Protein AF-A0A6B2GDG2-F1 (afdb_monomer_lite)

InterPro domains:
  IPR012337 Ribonuclease H-like superfamily [SSF53098] (2-65)
  IPR030559 DNA polymerase zeta catalytic subunit [PTHR45812] (2-79)

Radius of gyration: 22.63 Å; chains: 1; bounding box: 49×63×48 Å

Secondary structure (DSSP, 8-state):
--------S-GGGHHHHHHHHHHTTTSS-----STTS-HHHHHHHHTT--TT---EES--EETT--SSS---SSPP-SSS--EE--GGGEE--SS---HHHHHHHHHHHHHTS-TTSSS-----

Structure (mmCIF, N/CA/C/O backbone):
data_AF-A0A6B2GDG2-F1
#
_entry.id   AF-A0A6B2GDG2-F1
#
loop_
_atom_site.group_PDB
_atom_site.id
_atom_site.type_symbol
_atom_site.label_atom_id
_atom_site.label_alt_id
_atom_site.label_comp_id
_atom_site.label_asym_id
_atom_site.label_entity_id
_atom_site.label_seq_id
_atom_site.pdbx_PDB_ins_code
_atom_site.Cartn_x
_atom_site.Cartn_y
_atom_site.Cartn_z
_atom_site.occupancy
_atom_site.B_iso_or_equiv
_atom_site.auth_seq_id
_atom_site.auth_comp_id
_atom_site.auth_asym_id
_atom_site.auth_atom_id
_atom_site.pdbx_PDB_model_num
ATOM 1 N N . LYS A 1 1 ? -21.985 -13.979 6.346 1.00 81.25 1 LYS A N 1
ATOM 2 C CA . LYS A 1 1 ? -21.955 -12.688 7.080 1.00 81.25 1 LYS A CA 1
ATOM 3 C C . LYS A 1 1 ? -21.716 -11.578 6.072 1.00 81.25 1 LYS A C 1
ATOM 5 O O . LYS A 1 1 ? -20.928 -11.795 5.161 1.00 81.25 1 LYS A O 1
ATOM 10 N N . THR A 1 2 ? -22.391 -10.444 6.226 1.00 92.19 2 THR A N 1
ATOM 11 C CA . THR A 1 2 ? -22.278 -9.291 5.322 1.00 92.19 2 THR A CA 1
ATOM 12 C C . THR A 1 2 ? -21.408 -8.227 5.979 1.00 92.19 2 THR A C 1
ATOM 14 O O . THR A 1 2 ? -21.553 -7.985 7.174 1.00 92.19 2 THR A O 1
ATOM 17 N N . PHE A 1 3 ? -20.510 -7.616 5.211 1.00 94.44 3 PHE A N 1
ATOM 18 C CA . PHE A 1 3 ? -19.614 -6.557 5.672 1.00 94.44 3 PHE A CA 1
ATOM 19 C C . PHE A 1 3 ? -19.726 -5.344 4.750 1.00 94.44 3 PHE A C 1
ATOM 21 O O . PHE A 1 3 ? -20.004 -5.492 3.560 1.00 94.44 3 PHE A O 1
ATOM 28 N N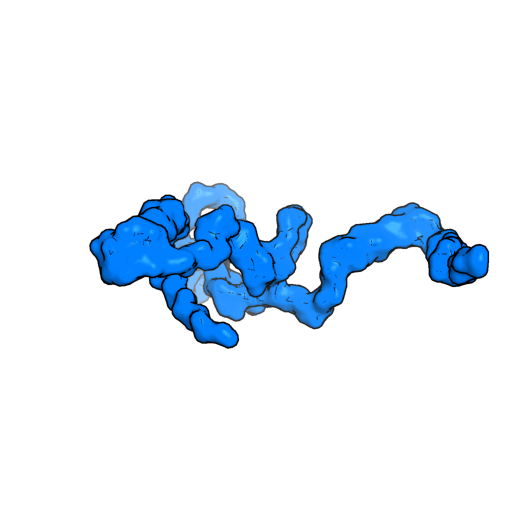 . ILE A 1 4 ? -19.481 -4.155 5.298 1.00 92.25 4 ILE A N 1
ATOM 29 C CA . ILE A 1 4 ? -19.442 -2.899 4.547 1.00 92.25 4 ILE A CA 1
ATOM 30 C C . ILE A 1 4 ? -17.981 -2.476 4.413 1.00 92.25 4 ILE A C 1
ATOM 32 O O . ILE A 1 4 ? -17.285 -2.313 5.414 1.00 92.25 4 ILE A O 1
ATOM 36 N N . LYS A 1 5 ? -17.513 -2.286 3.175 1.00 94.19 5 LYS A N 1
ATOM 37 C CA . LYS A 1 5 ? -16.171 -1.760 2.901 1.00 94.19 5 LYS A CA 1
ATOM 38 C C . LYS A 1 5 ? -16.224 -0.237 2.838 1.00 94.19 5 LYS A C 1
ATOM 40 O O . LYS A 1 5 ? -16.794 0.324 1.908 1.00 94.19 5 LYS A O 1
ATOM 45 N N . ILE A 1 6 ? -15.603 0.421 3.811 1.00 92.50 6 ILE A N 1
ATOM 46 C CA . ILE A 1 6 ? -15.510 1.882 3.875 1.00 92.50 6 ILE A CA 1
ATOM 47 C C . ILE A 1 6 ? -14.182 2.311 3.248 1.00 92.50 6 ILE A C 1
ATOM 49 O O . ILE A 1 6 ? -13.118 1.881 3.687 1.00 92.50 6 ILE A O 1
ATOM 53 N N . MET A 1 7 ? -14.239 3.151 2.215 1.00 93.31 7 MET A N 1
ATOM 54 C CA . MET A 1 7 ? -13.063 3.724 1.554 1.00 93.31 7 MET A CA 1
ATOM 55 C C . MET A 1 7 ? -12.961 5.211 1.887 1.00 93.31 7 MET A C 1
ATOM 57 O O . MET A 1 7 ? -13.966 5.916 1.892 1.00 93.31 7 MET A O 1
ATOM 61 N N . TYR A 1 8 ? -11.752 5.692 2.158 1.00 93.19 8 TYR A N 1
ATOM 62 C CA . TYR A 1 8 ? -11.496 7.085 2.519 1.00 93.19 8 TYR A CA 1
ATOM 63 C C . TYR A 1 8 ? -10.127 7.529 1.993 1.00 93.19 8 TYR A C 1
ATOM 65 O O . TYR A 1 8 ? -9.232 6.710 1.795 1.00 93.19 8 TYR A O 1
ATOM 73 N N . SER A 1 9 ? -9.974 8.831 1.741 1.00 93.69 9 SER A N 1
ATOM 74 C CA . SER A 1 9 ? -8.833 9.362 0.979 1.00 93.69 9 SER A CA 1
ATOM 75 C C . SER A 1 9 ? -7.535 9.463 1.778 1.00 93.69 9 SER A C 1
ATOM 77 O O . SER A 1 9 ? -6.460 9.297 1.212 1.00 93.69 9 SER A O 1
ATOM 79 N N . ASN A 1 10 ? -7.615 9.760 3.080 1.00 94.50 10 ASN A N 1
ATOM 80 C CA . ASN A 1 10 ? -6.434 9.992 3.910 1.00 94.50 10 ASN A CA 1
ATOM 81 C C . ASN A 1 10 ? -6.247 8.877 4.959 1.00 94.50 10 ASN A C 1
ATOM 83 O O . ASN A 1 10 ? -7.012 8.825 5.929 1.00 94.50 10 ASN A O 1
ATOM 87 N N . PRO A 1 11 ? -5.220 8.015 4.823 1.00 94.44 11 PRO A N 1
ATOM 88 C CA . PRO A 1 11 ? -4.996 6.895 5.731 1.00 94.44 11 PRO A CA 1
ATOM 89 C C . PRO A 1 11 ? -4.630 7.305 7.166 1.00 94.44 11 PRO A C 1
ATOM 91 O O . PRO A 1 11 ? -4.808 6.501 8.082 1.00 94.44 11 PRO A O 1
ATOM 94 N N . THR A 1 12 ? -4.160 8.537 7.406 1.00 94.56 12 THR A N 1
ATOM 95 C CA . THR A 1 12 ? -3.741 8.980 8.752 1.00 94.56 12 THR A CA 1
ATOM 96 C C . THR A 1 12 ? -4.902 9.048 9.746 1.00 94.56 12 THR A C 1
ATOM 98 O O . THR A 1 12 ? -4.695 8.913 10.952 1.00 94.56 12 THR A O 1
ATOM 101 N N . HIS A 1 13 ? -6.135 9.185 9.255 1.00 94.56 13 HIS A N 1
ATOM 102 C CA . HIS A 1 13 ? -7.336 9.273 10.085 1.00 94.56 13 HIS A CA 1
ATOM 103 C C . HIS A 1 13 ? -7.940 7.916 10.463 1.00 94.56 13 HIS A C 1
ATOM 105 O O . HIS A 1 13 ? -8.935 7.895 11.181 1.00 94.56 13 HIS A O 1
ATOM 111 N N . ASN A 1 14 ? -7.349 6.790 10.046 1.00 94.06 14 ASN A N 1
ATOM 112 C CA . ASN A 1 14 ? -7.905 5.448 10.259 1.00 94.06 14 ASN A CA 1
ATOM 113 C C . ASN A 1 14 ? -8.308 5.179 11.726 1.00 94.06 14 ASN A C 1
ATOM 115 O O . ASN A 1 14 ? -9.440 4.797 12.007 1.00 94.06 14 ASN A O 1
ATOM 119 N N . LYS A 1 15 ? -7.420 5.481 12.685 1.00 92.88 15 LYS A N 1
ATOM 120 C CA . LYS A 1 15 ? -7.704 5.296 14.122 1.00 92.88 15 LYS A CA 1
ATOM 121 C C . LYS A 1 15 ? -8.855 6.173 14.613 1.00 92.88 15 LYS A C 1
ATOM 123 O O . LYS A 1 15 ? -9.650 5.736 15.438 1.00 92.88 15 LYS A O 1
ATOM 128 N N . SER A 1 16 ? -8.930 7.412 14.132 1.00 93.88 16 SER A N 1
ATOM 129 C CA . SER A 1 16 ? -10.001 8.336 14.504 1.00 93.88 16 SER A CA 1
ATOM 130 C C . SER A 1 16 ? -11.334 7.872 13.928 1.00 93.88 16 SER A C 1
ATOM 132 O O . SER A 1 16 ? -12.311 7.803 14.662 1.00 93.88 16 SER A O 1
ATOM 134 N N . ILE A 1 17 ? -11.358 7.482 12.652 1.00 93.94 17 ILE A N 1
ATOM 135 C CA . ILE A 1 17 ? -12.548 6.958 11.972 1.00 93.94 17 ILE A CA 1
ATOM 136 C C . ILE A 1 17 ? -13.046 5.685 12.668 1.00 93.94 17 ILE A C 1
ATOM 138 O O . ILE A 1 17 ? -14.235 5.580 12.951 1.00 93.94 17 ILE A O 1
ATOM 142 N N . ALA A 1 18 ? -12.153 4.756 13.022 1.00 94.50 18 ALA A N 1
ATOM 143 C CA . ALA A 1 18 ? -12.523 3.552 13.763 1.00 94.50 18 ALA A CA 1
ATOM 144 C C . ALA A 1 18 ? -13.225 3.889 15.092 1.00 94.50 18 ALA A C 1
ATOM 146 O O . ALA A 1 18 ? -14.320 3.395 15.352 1.00 94.50 18 ALA A O 1
ATOM 147 N N . LYS A 1 19 ? -12.665 4.822 15.874 1.00 95.12 19 LYS A N 1
ATOM 148 C CA . LYS A 1 19 ? -13.279 5.293 17.126 1.00 95.12 19 LYS A CA 1
ATOM 149 C C . LYS A 1 19 ? -14.666 5.901 16.919 1.00 95.12 19 LYS A C 1
ATOM 151 O O . LYS A 1 19 ? -15.547 5.684 17.744 1.00 95.12 19 LYS A O 1
ATOM 156 N N . VAL A 1 20 ? -14.879 6.649 15.834 1.00 95.38 20 VAL A N 1
ATOM 157 C CA . VAL A 1 20 ? -16.197 7.222 15.506 1.00 95.38 20 VAL A CA 1
ATOM 158 C C . VAL A 1 20 ? -17.261 6.124 15.390 1.00 95.38 20 VAL A C 1
ATOM 160 O O . VAL A 1 20 ? -18.351 6.277 15.943 1.00 95.38 20 VAL A O 1
ATOM 163 N N . PHE A 1 21 ? -16.940 5.005 14.737 1.00 95.06 21 PHE A N 1
ATOM 164 C CA . PHE A 1 21 ? -17.854 3.867 14.592 1.00 95.06 21 PHE A CA 1
ATOM 165 C C . PHE A 1 21 ? -17.999 3.042 15.877 1.00 95.06 21 PHE A C 1
ATOM 167 O O . PHE A 1 21 ? -19.117 2.692 16.255 1.00 95.06 21 PHE A O 1
ATOM 174 N N . GLU A 1 22 ? -16.900 2.776 16.585 1.00 95.06 22 GLU A N 1
ATOM 175 C CA . GLU A 1 22 ? -16.911 2.006 17.839 1.00 95.06 22 GLU A CA 1
ATOM 176 C C . GLU A 1 22 ? -17.708 2.711 18.945 1.00 95.06 22 GLU A C 1
ATOM 178 O O . GLU A 1 22 ? -18.418 2.071 19.725 1.00 95.06 22 GLU A O 1
ATOM 183 N N . HIS A 1 23 ? -17.628 4.042 19.003 1.00 96.06 23 HIS A N 1
ATOM 184 C CA . HIS A 1 23 ? -18.367 4.844 19.975 1.00 96.06 23 HIS A CA 1
ATOM 185 C C . HIS A 1 23 ? -19.795 5.188 19.534 1.00 96.06 23 HIS A C 1
ATOM 187 O O . HIS A 1 23 ? -20.567 5.653 20.370 1.00 96.06 23 HIS A O 1
ATOM 193 N N . GLY A 1 24 ? -20.171 4.927 18.277 1.00 94.06 24 GLY A N 1
ATOM 194 C CA . GLY A 1 24 ? -21.503 5.254 17.760 1.00 94.06 24 GLY A CA 1
ATOM 19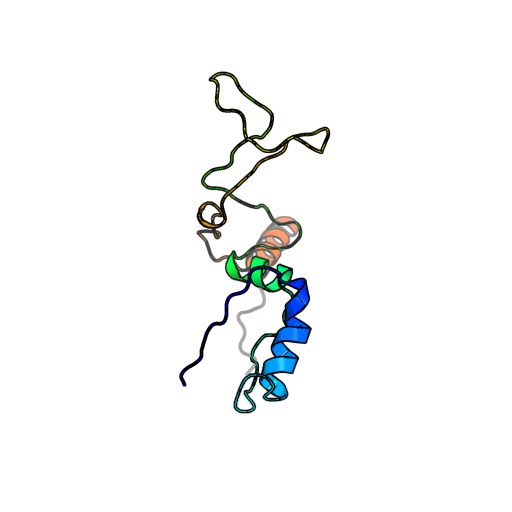5 C C . GLY A 1 24 ? -21.725 6.760 17.590 1.00 94.06 24 GLY A C 1
ATOM 196 O O . GLY A 1 24 ? -22.819 7.265 17.809 1.00 94.06 24 GLY A O 1
ATOM 197 N N . LEU A 1 25 ? -20.685 7.515 17.224 1.00 94.19 25 LEU A N 1
ATOM 198 C CA . LEU A 1 25 ? -20.808 8.968 17.031 1.00 94.19 25 LEU A CA 1
ATOM 199 C C . LEU A 1 25 ? -21.565 9.337 15.743 1.00 94.19 25 LEU A C 1
ATOM 201 O O . LEU A 1 25 ? -21.997 10.475 15.591 1.00 94.19 2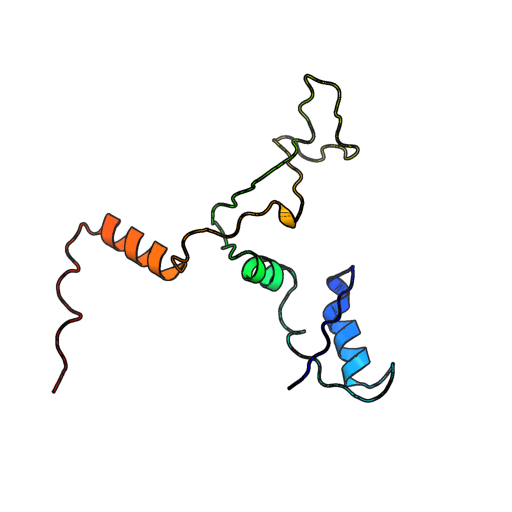5 LEU A O 1
ATOM 205 N N . VAL A 1 26 ? -21.712 8.389 14.812 1.00 88.50 26 VAL A N 1
ATOM 206 C CA . VAL A 1 26 ? -22.388 8.565 13.509 1.00 88.50 26 VAL A CA 1
ATOM 207 C C . VAL A 1 26 ? -23.552 7.565 13.350 1.00 88.50 26 VAL A C 1
ATOM 209 O O . VAL A 1 26 ? -24.040 7.326 12.252 1.00 88.50 26 VAL A O 1
ATOM 212 N N . GLY A 1 27 ? -24.024 6.967 14.449 1.00 89.94 27 GLY A N 1
ATOM 213 C CA . GLY A 1 27 ? -25.120 5.996 14.436 1.00 89.94 27 GLY A CA 1
ATOM 214 C C . GLY A 1 27 ? -24.994 4.961 15.548 1.00 89.94 27 GLY A C 1
ATOM 215 O O . GLY A 1 27 ? -24.466 5.243 16.620 1.00 89.94 27 GLY A O 1
ATOM 216 N N . GLU A 1 28 ? -25.460 3.741 15.296 1.00 91.56 28 GLU A N 1
ATOM 217 C CA . GLU A 1 28 ? -25.278 2.648 16.249 1.00 91.56 28 GLU A CA 1
ATOM 218 C C . GLU A 1 28 ? -23.808 2.230 16.360 1.00 91.56 28 GLU A C 1
ATOM 220 O O . GLU A 1 28 ? -23.041 2.251 15.388 1.00 91.56 28 GLU A O 1
ATOM 225 N N . LYS A 1 29 ? -23.418 1.817 17.570 1.00 94.12 29 LYS A N 1
ATOM 226 C CA . LYS A 1 29 ? -22.084 1.274 17.828 1.00 94.12 29 LYS A CA 1
ATOM 227 C C . LYS A 1 29 ? -21.842 0.081 16.918 1.00 94.12 29 LYS A C 1
ATOM 229 O O . LYS A 1 29 ? -22.591 -0.892 16.940 1.00 94.12 29 LYS A O 1
ATOM 234 N N . SER A 1 30 ? -20.772 0.162 16.143 1.00 92.00 30 SER A N 1
ATOM 235 C CA . SER A 1 30 ? -20.427 -0.843 15.147 1.00 92.00 30 SER A CA 1
ATOM 236 C C . SER A 1 30 ? -19.061 -1.439 15.452 1.00 92.00 30 SER A C 1
ATOM 238 O O . SER A 1 30 ? -18.136 -0.733 15.852 1.00 92.00 30 SER A O 1
ATOM 240 N N . CYS A 1 31 ? -18.914 -2.747 15.243 1.00 92.75 31 CYS A N 1
ATOM 241 C CA . CYS A 1 31 ? -17.606 -3.388 15.305 1.00 92.75 31 CYS A CA 1
ATOM 242 C C . CYS A 1 31 ? -16.784 -2.989 14.077 1.00 92.75 31 CYS A C 1
ATOM 244 O O . CYS A 1 31 ? -17.225 -3.179 12.941 1.00 92.75 31 CYS A O 1
ATOM 246 N N . VAL A 1 32 ? -15.581 -2.469 14.305 1.00 94.69 32 VAL A N 1
ATOM 247 C CA . VAL A 1 32 ? -14.646 -2.128 13.233 1.00 94.69 32 VAL A CA 1
ATOM 248 C C . VAL A 1 32 ? -13.679 -3.287 13.029 1.00 94.69 32 VAL A C 1
ATOM 250 O O . VAL A 1 32 ? -13.052 -3.771 13.969 1.00 94.69 32 VAL A O 1
ATOM 253 N N . TYR A 1 33 ? -13.555 -3.735 11.783 1.00 94.69 33 TYR A N 1
ATOM 254 C CA . TYR A 1 33 ? -12.682 -4.840 11.398 1.00 94.69 33 TYR A CA 1
ATOM 255 C C . TYR A 1 33 ? -11.452 -4.309 10.659 1.00 94.69 33 TYR A C 1
ATOM 257 O O . TYR A 1 33 ? -11.545 -3.327 9.928 1.00 94.69 33 TYR A O 1
ATOM 265 N N . GLU A 1 34 ? -10.299 -4.952 10.871 1.00 93.06 34 GLU A N 1
ATOM 266 C CA . GLU A 1 34 ? -9.025 -4.687 10.169 1.00 93.06 34 GLU A CA 1
ATOM 267 C C . GLU A 1 34 ? -8.468 -3.248 10.254 1.00 93.06 34 GLU A C 1
ATOM 269 O O . GLU A 1 34 ? -7.447 -2.939 9.641 1.00 93.06 34 GLU A O 1
ATOM 274 N N . SER A 1 35 ? -9.046 -2.372 11.084 1.00 93.56 35 SER A N 1
ATOM 275 C CA . SER A 1 35 ? -8.563 -0.994 11.282 1.00 93.56 35 SER A CA 1
ATOM 276 C C . SER A 1 35 ? -7.181 -0.910 11.930 1.00 93.56 35 SER A C 1
ATOM 278 O O . SER A 1 35 ? -6.505 0.108 11.823 1.00 93.56 35 SER A O 1
ATOM 280 N N . HIS A 1 36 ? -6.726 -1.964 12.603 1.00 93.19 36 HIS A N 1
ATOM 281 C CA . HIS A 1 36 ? -5.398 -2.010 13.209 1.00 93.19 36 HIS A CA 1
ATOM 282 C C . HIS A 1 36 ? -4.276 -2.197 12.175 1.00 93.19 36 HIS A C 1
ATOM 284 O O . HIS A 1 36 ? -3.121 -1.902 12.482 1.00 93.19 36 HIS A O 1
ATOM 290 N N . ILE A 1 37 ? -4.592 -2.667 10.962 1.00 94.31 37 ILE A N 1
ATOM 291 C CA . ILE A 1 37 ? -3.597 -2.933 9.921 1.00 94.31 37 ILE A CA 1
ATOM 292 C C . ILE A 1 37 ? -3.183 -1.597 9.275 1.00 94.31 37 ILE A C 1
ATOM 294 O O . ILE A 1 37 ? -4.039 -0.870 8.765 1.00 94.31 37 ILE A O 1
ATOM 298 N N . PRO A 1 38 ? -1.887 -1.234 9.270 1.00 94.00 38 PRO A N 1
ATOM 299 C CA . PRO A 1 38 ? -1.423 0.001 8.642 1.00 94.00 38 PRO A CA 1
ATOM 300 C C . PRO A 1 38 ? -1.691 0.030 7.133 1.00 94.00 38 PRO A C 1
ATOM 302 O O . PRO A 1 38 ? -1.532 -0.983 6.455 1.00 94.00 38 PRO A O 1
ATOM 305 N N . TYR A 1 39 ? -1.993 1.214 6.589 1.00 94.31 39 TYR A N 1
ATOM 306 C CA . TYR A 1 39 ? -2.273 1.395 5.157 1.00 94.31 39 TYR A CA 1
ATOM 307 C C . TYR A 1 39 ? -1.170 0.832 4.253 1.00 94.31 39 TYR A C 1
ATOM 309 O O . TYR A 1 39 ? -1.465 0.135 3.288 1.00 94.31 39 TYR A O 1
ATOM 317 N N . LEU A 1 40 ? 0.101 1.092 4.584 1.00 94.50 40 LEU A N 1
ATOM 318 C CA . LEU A 1 40 ? 1.223 0.580 3.796 1.00 94.50 40 LEU A CA 1
ATOM 319 C C . LEU A 1 40 ? 1.237 -0.953 3.769 1.00 94.50 40 LEU A C 1
ATOM 321 O O . LEU A 1 40 ? 1.454 -1.540 2.717 1.00 94.50 40 LEU A O 1
ATOM 325 N N . LEU A 1 41 ? 0.949 -1.602 4.899 1.00 94.06 41 LEU A N 1
ATOM 326 C CA . LEU A 1 41 ? 0.900 -3.060 4.974 1.00 94.06 41 LEU A CA 1
ATOM 327 C C . LEU A 1 41 ? -0.282 -3.619 4.171 1.00 94.06 41 LEU A C 1
ATOM 329 O O . LEU A 1 41 ? -0.104 -4.568 3.417 1.00 94.06 41 LEU A O 1
ATOM 333 N N . GLN A 1 42 ? -1.461 -2.996 4.264 1.00 93.50 42 GLN A N 1
ATOM 334 C CA . GLN A 1 42 ? -2.612 -3.363 3.430 1.00 93.50 42 GLN A CA 1
ATOM 335 C C . GLN A 1 42 ? -2.299 -3.211 1.936 1.00 93.50 42 GLN A C 1
ATOM 337 O O . GLN A 1 42 ? -2.673 -4.067 1.140 1.00 93.50 42 GLN A O 1
ATOM 342 N N . PHE A 1 43 ? -1.604 -2.138 1.547 1.0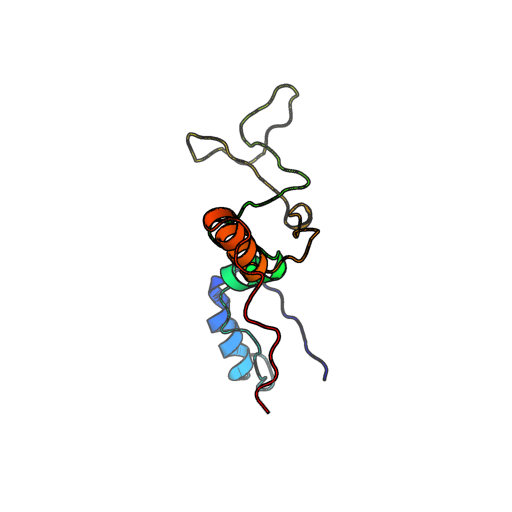0 92.56 43 PHE A N 1
ATOM 343 C CA . PHE A 1 43 ? -1.167 -1.924 0.170 1.00 92.56 43 PHE A CA 1
ATOM 344 C C . PHE A 1 43 ? -0.232 -3.045 -0.296 1.00 92.56 43 PHE A C 1
ATOM 346 O O . PHE A 1 43 ? -0.493 -3.653 -1.328 1.00 92.56 43 PHE A O 1
ATOM 353 N N . LEU A 1 44 ? 0.798 -3.373 0.488 1.00 91.69 44 LEU A N 1
ATOM 354 C CA . LEU A 1 44 ? 1.722 -4.458 0.154 1.00 91.69 44 LEU A CA 1
ATOM 355 C C . LEU A 1 44 ? 0.993 -5.803 0.000 1.00 91.69 44 LEU A C 1
ATOM 357 O O . LEU A 1 44 ? 1.197 -6.487 -0.996 1.00 91.69 44 LEU A O 1
ATOM 361 N N . ILE A 1 45 ? 0.080 -6.137 0.919 1.00 89.81 45 ILE A N 1
ATOM 362 C CA . ILE A 1 45 ? -0.715 -7.376 0.865 1.00 89.81 45 ILE A CA 1
ATOM 363 C C . ILE A 1 45 ? -1.604 -7.418 -0.384 1.00 89.81 45 ILE A C 1
ATOM 365 O O . ILE A 1 45 ? -1.653 -8.433 -1.075 1.00 89.81 45 ILE A O 1
ATOM 369 N N . ASN A 1 46 ? -2.292 -6.319 -0.702 1.00 89.00 46 ASN A N 1
ATOM 370 C CA . ASN A 1 46 ? -3.227 -6.272 -1.829 1.00 89.00 46 ASN A CA 1
ATOM 371 C C . ASN A 1 46 ? -2.540 -6.441 -3.193 1.00 89.00 46 ASN A C 1
ATOM 373 O O . ASN A 1 46 ? -3.180 -6.907 -4.134 1.00 89.00 46 ASN A O 1
ATOM 377 N N . PHE A 1 47 ? -1.266 -6.055 -3.302 1.00 89.00 47 PHE A N 1
ATOM 378 C CA . PHE A 1 47 ? -0.474 -6.160 -4.531 1.00 89.00 47 PHE A CA 1
ATOM 379 C C . PHE A 1 47 ? 0.581 -7.272 -4.486 1.00 89.00 47 PHE A C 1
ATOM 381 O O . PHE A 1 47 ? 1.366 -7.380 -5.425 1.00 89.00 47 PHE A O 1
ATOM 388 N N . ASP A 1 48 ? 0.582 -8.094 -3.429 1.00 86.44 48 ASP A N 1
ATOM 389 C CA . ASP A 1 48 ? 1.575 -9.152 -3.184 1.00 86.44 48 ASP A CA 1
ATOM 390 C C . ASP A 1 48 ? 3.019 -8.630 -3.330 1.00 86.44 48 ASP A C 1
ATOM 392 O O . ASP A 1 48 ? 3.874 -9.205 -4.003 1.00 86.44 48 ASP A O 1
ATOM 396 N N . LEU A 1 49 ? 3.257 -7.459 -2.735 1.00 87.88 49 LEU A N 1
ATOM 397 C CA . LEU A 1 49 ? 4.546 -6.783 -2.721 1.00 87.88 49 LEU A CA 1
ATOM 398 C C . LEU A 1 49 ? 5.285 -7.108 -1.428 1.00 87.88 49 LEU A C 1
ATOM 400 O O . LEU A 1 49 ? 4.720 -7.076 -0.334 1.00 87.88 49 LEU A O 1
ATOM 404 N N . TYR A 1 50 ? 6.586 -7.333 -1.557 1.00 86.69 50 TYR A N 1
ATOM 405 C CA . TYR A 1 50 ? 7.462 -7.673 -0.446 1.00 86.69 50 TYR A CA 1
ATOM 406 C C . TYR A 1 50 ? 8.491 -6.567 -0.230 1.00 86.69 50 TYR A C 1
ATOM 408 O O . TYR A 1 50 ? 8.926 -5.900 -1.172 1.00 86.69 50 TYR A O 1
ATOM 416 N N . GLY A 1 51 ? 8.897 -6.370 1.025 1.00 87.06 51 GLY A N 1
ATOM 417 C CA . GLY A 1 51 ? 10.030 -5.502 1.334 1.00 87.06 51 GLY A CA 1
ATOM 418 C C . GLY A 1 51 ? 11.289 -6.016 0.636 1.00 87.06 51 GLY A C 1
ATOM 419 O O . GLY A 1 51 ? 11.539 -7.217 0.649 1.00 87.06 51 GLY A O 1
ATOM 420 N N . LEU A 1 52 ? 12.055 -5.106 0.023 1.00 86.50 52 LEU A N 1
ATOM 421 C CA . LEU A 1 52 ? 13.244 -5.427 -0.785 1.00 86.50 52 LEU A CA 1
ATOM 422 C C . LEU A 1 52 ? 12.965 -6.334 -2.002 1.00 86.50 52 LEU A C 1
ATOM 424 O O . LEU A 1 52 ? 13.900 -6.876 -2.582 1.00 86.50 52 LEU A O 1
ATOM 428 N N . GLY A 1 53 ? 11.698 -6.501 -2.389 1.00 82.25 53 GLY A N 1
ATOM 429 C CA . GLY A 1 53 ? 11.310 -7.226 -3.593 1.00 82.25 53 GLY A CA 1
ATOM 430 C C . GLY A 1 53 ? 11.248 -6.327 -4.826 1.00 82.25 53 GLY A C 1
ATOM 431 O O . GLY A 1 53 ? 11.108 -5.105 -4.731 1.00 82.25 53 GLY A O 1
ATOM 432 N N . ASP A 1 54 ? 11.294 -6.954 -5.998 1.00 86.06 54 ASP A N 1
ATOM 433 C CA . ASP A 1 54 ? 11.079 -6.265 -7.265 1.00 86.06 54 ASP A CA 1
ATOM 434 C C . ASP A 1 54 ? 9.607 -5.888 -7.446 1.00 86.06 54 ASP A C 1
ATOM 436 O O . ASP A 1 54 ? 8.703 -6.701 -7.235 1.00 86.06 54 ASP A O 1
ATOM 440 N N . ILE A 1 55 ? 9.362 -4.671 -7.933 1.00 88.62 55 ILE A N 1
ATOM 441 C CA . ILE A 1 55 ? 8.026 -4.220 -8.325 1.00 88.62 55 ILE A CA 1
ATOM 442 C C . ILE A 1 55 ? 7.953 -4.197 -9.846 1.00 88.62 55 ILE A C 1
ATOM 444 O O . ILE A 1 55 ? 8.753 -3.543 -10.517 1.00 88.62 55 ILE A O 1
ATOM 448 N N . LYS A 1 56 ? 6.971 -4.907 -10.403 1.00 88.88 56 LYS A N 1
ATOM 449 C CA . LYS A 1 56 ? 6.735 -4.953 -11.847 1.00 88.88 56 LYS A CA 1
ATOM 450 C C . LYS A 1 56 ? 5.567 -4.047 -12.206 1.00 88.88 56 LYS A C 1
ATOM 452 O O . LYS A 1 56 ? 4.480 -4.168 -11.647 1.00 88.88 56 LYS A O 1
ATOM 457 N N . PHE A 1 57 ? 5.784 -3.179 -13.185 1.00 90.56 57 PHE A N 1
ATOM 458 C CA . PHE A 1 57 ? 4.761 -2.279 -13.703 1.00 90.56 57 PHE A CA 1
ATOM 459 C C . PHE A 1 57 ? 4.413 -2.656 -15.139 1.00 90.56 57 PHE A C 1
ATOM 461 O O . PHE A 1 57 ? 5.297 -2.896 -15.960 1.00 90.56 57 PHE A O 1
ATOM 468 N N . LYS A 1 58 ? 3.120 -2.665 -15.462 1.00 91.44 58 LYS A N 1
ATOM 469 C CA . LYS A 1 58 ? 2.626 -2.779 -16.837 1.00 91.44 58 LYS A CA 1
ATOM 470 C C . LYS A 1 58 ? 2.898 -1.499 -17.622 1.00 91.44 58 LYS A C 1
ATOM 472 O O . LYS A 1 58 ? 3.220 -1.556 -18.807 1.00 91.44 58 LYS A O 1
ATOM 477 N N . LYS A 1 59 ? 2.722 -0.349 -16.967 1.00 89.81 59 LYS A N 1
ATOM 478 C CA . LYS A 1 59 ? 2.950 0.989 -17.517 1.00 89.81 59 LYS A CA 1
ATOM 479 C C . LYS A 1 59 ? 3.487 1.907 -16.424 1.00 89.81 59 LYS A C 1
ATOM 481 O O . LYS A 1 59 ? 2.974 1.905 -15.308 1.00 89.81 59 LYS A O 1
ATOM 486 N N . ALA A 1 60 ? 4.488 2.706 -16.771 1.00 88.94 60 ALA A N 1
ATOM 487 C CA . ALA A 1 60 ? 5.047 3.745 -15.918 1.00 88.94 60 ALA A CA 1
ATOM 488 C C . ALA A 1 60 ? 5.390 4.973 -16.772 1.00 88.94 60 ALA A C 1
ATOM 490 O O . ALA A 1 60 ? 5.799 4.838 -17.926 1.00 88.94 60 ALA A O 1
ATOM 491 N N . PHE A 1 61 ? 5.206 6.164 -16.210 1.00 85.75 61 PHE A N 1
ATOM 492 C CA . PHE A 1 61 ? 5.438 7.442 -16.876 1.00 85.75 61 PHE A CA 1
ATOM 493 C C . PHE A 1 61 ? 6.633 8.128 -16.234 1.00 85.75 61 PHE A C 1
ATOM 495 O O . PHE A 1 61 ? 6.605 8.439 -15.048 1.00 85.75 61 PHE A O 1
ATOM 502 N N . MET A 1 62 ? 7.691 8.360 -17.002 1.00 85.56 62 MET A N 1
ATOM 503 C CA . MET A 1 62 ? 8.868 9.057 -16.498 1.00 85.56 62 MET A CA 1
ATOM 504 C C . MET A 1 62 ? 8.582 10.561 -16.390 1.00 85.56 62 MET A C 1
ATOM 506 O O . MET A 1 62 ? 8.152 11.173 -17.366 1.00 85.56 62 MET A O 1
ATOM 510 N N . ARG A 1 63 ? 8.859 11.185 -15.239 1.00 79.56 63 ARG A N 1
ATOM 511 C CA . ARG A 1 63 ? 8.561 12.617 -15.022 1.00 79.56 63 ARG A CA 1
ATOM 512 C C . ARG A 1 63 ? 9.479 13.580 -15.783 1.00 79.56 63 ARG A C 1
ATOM 514 O O . ARG A 1 63 ? 9.117 14.737 -15.953 1.00 79.56 63 ARG A O 1
ATOM 521 N N . SER A 1 64 ? 10.656 13.137 -16.243 1.00 68.88 64 SER A N 1
ATOM 522 C CA . SER A 1 64 ? 11.695 14.035 -16.780 1.00 68.88 64 SER A CA 1
ATOM 523 C C . SER A 1 64 ? 12.241 13.698 -18.171 1.00 68.88 64 SER A C 1
ATOM 525 O O . SER A 1 64 ? 13.277 14.248 -18.534 1.00 68.88 64 SER A O 1
ATOM 527 N N . TYR A 1 65 ? 11.616 12.809 -18.950 1.00 56.25 65 TYR A N 1
ATOM 528 C CA . TYR A 1 65 ? 12.070 12.545 -20.322 1.00 56.25 65 TYR A CA 1
ATOM 529 C C . TYR A 1 65 ? 10.967 12.824 -21.328 1.00 56.25 65 TYR A C 1
ATOM 531 O O . TYR A 1 65 ? 9.902 12.215 -21.281 1.00 56.25 65 TYR A O 1
ATOM 539 N N . ASN A 1 66 ? 11.253 13.761 -22.232 1.00 54.72 66 ASN A N 1
ATOM 540 C CA . ASN A 1 66 ? 10.321 14.204 -23.249 1.00 54.72 66 ASN A CA 1
ATOM 541 C C . ASN A 1 66 ? 11.014 14.308 -24.619 1.00 54.72 66 ASN A C 1
ATOM 543 O O . ASN A 1 66 ? 11.646 15.327 -24.894 1.00 54.72 66 ASN A O 1
ATOM 547 N N . PRO A 1 67 ? 10.906 13.287 -25.489 1.00 53.84 67 PRO A N 1
ATOM 548 C CA . PRO A 1 67 ? 11.227 13.428 -26.906 1.00 53.84 67 PRO A CA 1
ATOM 549 C C . PRO A 1 67 ? 10.005 13.816 -27.770 1.00 53.84 67 PRO A C 1
ATOM 551 O O . PRO A 1 67 ? 10.179 14.073 -28.955 1.00 53.84 67 PRO A O 1
ATOM 554 N N . SER A 1 68 ? 8.777 13.861 -27.225 1.00 52.31 68 SER A N 1
ATOM 555 C CA . SER A 1 68 ? 7.531 13.930 -28.025 1.00 52.31 68 SER A CA 1
ATOM 556 C C . SER A 1 68 ? 6.392 14.812 -27.463 1.00 52.31 68 SER A C 1
ATOM 558 O O . SER A 1 68 ? 5.258 14.734 -27.926 1.00 52.31 68 SER A O 1
ATOM 560 N N . GLY A 1 69 ? 6.671 15.697 -26.506 1.00 54.06 69 GLY A N 1
ATOM 561 C CA . GLY A 1 69 ? 5.762 16.749 -26.026 1.00 54.06 69 GLY A CA 1
ATOM 562 C C . GLY A 1 69 ? 4.929 16.439 -24.773 1.00 54.06 69 GLY A C 1
ATOM 563 O O . GLY A 1 69 ? 4.376 17.372 -24.197 1.00 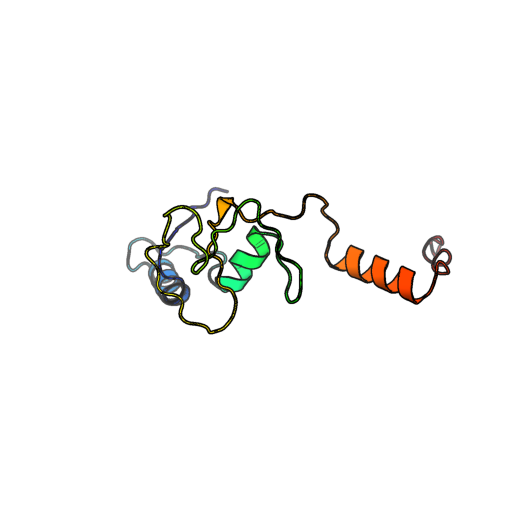54.06 69 GLY A O 1
ATOM 564 N N . PHE A 1 70 ? 4.876 15.200 -24.273 1.00 54.62 70 PHE A N 1
ATOM 565 C CA . PHE A 1 70 ? 4.105 14.886 -23.061 1.00 54.62 70 PHE A CA 1
ATOM 566 C C . PHE A 1 70 ? 4.923 15.174 -21.793 1.00 54.62 70 PHE A C 1
ATOM 568 O O . PHE A 1 70 ? 5.722 14.352 -21.349 1.00 54.62 70 PHE A O 1
ATOM 575 N N . GLN A 1 71 ? 4.736 16.358 -21.205 1.00 57.12 71 GLN A N 1
ATOM 576 C CA . GLN A 1 71 ? 5.252 16.663 -19.869 1.00 57.12 71 GLN A CA 1
ATOM 577 C C . GLN A 1 71 ? 4.253 16.179 -18.816 1.00 57.12 71 GLN A C 1
ATOM 579 O O . GLN A 1 71 ? 3.066 16.498 -18.887 1.00 57.12 71 GLN A O 1
ATOM 584 N N . SER A 1 72 ? 4.733 15.421 -17.825 1.00 62.09 72 SER A N 1
ATOM 585 C CA . SER A 1 72 ? 3.966 15.231 -16.592 1.00 62.09 72 SER A CA 1
ATOM 586 C C . SER A 1 72 ? 3.676 16.613 -15.988 1.00 62.09 72 SER A C 1
ATOM 588 O O . SER A 1 72 ? 4.589 17.439 -15.934 1.00 62.09 72 SER A O 1
ATOM 590 N N . PRO A 1 73 ? 2.447 16.889 -15.514 1.00 68.06 73 PRO A N 1
ATOM 591 C CA . PRO A 1 73 ? 2.157 18.133 -14.801 1.00 68.06 73 PRO A CA 1
ATOM 592 C C . PRO A 1 73 ? 2.888 18.211 -13.450 1.00 68.06 73 PRO A C 1
ATOM 594 O O . PRO A 1 73 ? 2.891 19.261 -12.811 1.00 68.06 73 PRO A O 1
ATOM 597 N N . LEU A 1 74 ? 3.482 17.104 -12.992 1.00 71.38 74 LEU A N 1
ATOM 598 C CA . LEU A 1 74 ? 4.207 17.020 -11.733 1.00 71.38 74 LEU A CA 1
ATOM 599 C C . LEU A 1 74 ? 5.681 17.365 -11.943 1.00 71.38 74 LEU A C 1
ATOM 601 O O . LEU A 1 74 ? 6.369 16.774 -12.778 1.00 71.38 74 LEU A O 1
ATOM 605 N N . LYS A 1 75 ? 6.170 18.310 -11.139 1.00 76.56 75 LYS A N 1
ATOM 606 C CA . LYS A 1 75 ? 7.585 18.664 -11.095 1.00 76.56 75 LYS A CA 1
ATOM 607 C C . LYS A 1 75 ? 8.383 17.515 -10.470 1.00 76.56 75 LYS A C 1
ATOM 609 O O . LYS A 1 75 ? 7.954 16.904 -9.496 1.00 76.56 75 LYS A O 1
ATOM 614 N N . LYS A 1 76 ? 9.545 17.228 -11.055 1.00 80.25 76 LYS A N 1
ATOM 615 C CA . LYS A 1 76 ? 10.538 16.310 -10.489 1.00 80.25 76 LYS A CA 1
ATOM 616 C C . LYS A 1 76 ? 11.142 16.927 -9.219 1.00 80.25 76 LYS A C 1
ATOM 618 O O . LYS A 1 76 ? 11.573 18.078 -9.261 1.00 80.25 76 LYS A O 1
ATOM 623 N N . GLU A 1 77 ? 11.194 16.160 -8.132 1.00 83.81 77 GLU A N 1
ATOM 624 C CA . GLU A 1 77 ? 11.648 16.618 -6.802 1.00 83.81 77 GLU A CA 1
ATOM 625 C C . GLU A 1 77 ? 13.023 16.044 -6.399 1.00 83.81 77 GLU A C 1
ATOM 627 O O . GLU A 1 77 ? 13.715 16.588 -5.543 1.00 83.81 77 GLU A O 1
ATOM 632 N N . SER A 1 78 ? 13.455 14.952 -7.025 1.00 82.81 78 SER A N 1
ATOM 633 C CA . SER A 1 78 ? 14.719 14.251 -6.778 1.00 82.81 78 SER A CA 1
ATOM 634 C C . SER A 1 78 ? 15.719 14.464 -7.916 1.00 82.81 78 SER A C 1
ATOM 636 O O . SER A 1 78 ? 15.373 14.962 -8.982 1.00 82.81 78 SER A O 1
ATOM 638 N N . TYR A 1 79 ? 16.980 14.067 -7.729 1.00 75.88 79 TYR A N 1
ATOM 639 C CA . TYR A 1 79 ? 18.020 14.223 -8.758 1.00 75.88 79 TYR A CA 1
ATOM 640 C C . TYR A 1 79 ? 18.091 13.053 -9.758 1.00 75.88 79 TYR A C 1
ATOM 642 O O . TYR A 1 79 ? 18.558 13.242 -10.881 1.00 75.88 79 TYR A O 1
ATOM 650 N N . LEU A 1 80 ? 17.579 11.872 -9.396 1.00 85.75 80 LEU A N 1
ATOM 651 C CA . LEU A 1 80 ? 17.678 10.634 -10.183 1.00 85.75 80 LEU A CA 1
ATOM 652 C C . LEU A 1 80 ? 16.500 10.468 -11.163 1.00 85.75 80 LEU A C 1
ATOM 654 O O . LEU A 1 80 ? 16.115 11.414 -11.844 1.00 85.75 80 LEU A O 1
ATOM 658 N N . ILE A 1 81 ? 15.951 9.264 -11.303 1.00 86.19 81 ILE A N 1
ATOM 659 C CA . ILE A 1 81 ? 14.830 8.980 -12.197 1.00 86.19 81 ILE A CA 1
ATOM 660 C C . ILE A 1 81 ? 13.552 8.910 -11.362 1.00 86.19 81 ILE A C 1
ATOM 662 O O . ILE A 1 81 ? 13.525 8.243 -10.331 1.00 86.19 81 ILE A O 1
ATOM 666 N N . GLU A 1 82 ? 12.494 9.572 -11.827 1.00 88.06 82 GLU A N 1
ATOM 667 C CA . GLU A 1 82 ? 11.167 9.498 -11.217 1.00 88.06 82 GLU A CA 1
ATOM 668 C C . GLU A 1 82 ? 10.162 8.920 -12.198 1.00 88.06 82 GLU A C 1
ATOM 670 O O . GLU A 1 82 ? 10.063 9.378 -13.342 1.00 88.06 82 GLU A O 1
ATOM 675 N N . TYR A 1 83 ? 9.396 7.949 -11.712 1.00 87.88 83 TYR A N 1
ATOM 676 C CA . TYR A 1 83 ? 8.301 7.332 -12.436 1.00 87.88 83 TYR A CA 1
ATOM 677 C C . TYR A 1 83 ? 7.001 7.480 -11.657 1.00 87.88 83 TYR A C 1
ATOM 679 O O . TYR A 1 83 ? 6.957 7.245 -10.451 1.00 87.88 83 TYR A O 1
ATOM 687 N N . ASP A 1 84 ? 5.937 7.800 -12.381 1.00 88.12 84 ASP A N 1
ATOM 688 C CA . ASP A 1 84 ? 4.564 7.710 -11.913 1.00 88.12 84 ASP A CA 1
ATOM 689 C C . ASP A 1 84 ? 3.906 6.449 -12.466 1.00 88.12 84 ASP A C 1
ATOM 691 O O . ASP A 1 84 ? 4.087 6.086 -13.631 1.00 88.12 84 ASP A O 1
ATOM 695 N N . CYS A 1 85 ? 3.084 5.796 -11.652 1.00 90.06 85 CYS A N 1
ATOM 696 C CA . CYS A 1 85 ? 2.245 4.689 -12.093 1.00 90.06 85 CYS A CA 1
ATOM 697 C C . CYS A 1 85 ? 0.845 4.810 -11.490 1.00 90.06 85 CYS A C 1
ATOM 699 O O . CYS A 1 85 ? 0.651 5.402 -10.425 1.00 90.06 85 CYS A O 1
ATOM 701 N N . LYS A 1 86 ? -0.150 4.245 -12.178 1.00 91.12 86 LYS A N 1
ATOM 702 C CA . LYS A 1 86 ? -1.471 4.036 -11.584 1.00 91.12 86 LYS A CA 1
ATOM 703 C C . LYS A 1 86 ? -1.467 2.709 -10.843 1.00 91.12 86 LYS A C 1
ATOM 705 O O . LYS A 1 86 ? -0.819 1.756 -11.258 1.00 91.12 86 LYS A O 1
ATOM 710 N N . ILE A 1 87 ? -2.296 2.620 -9.809 1.00 90.88 87 ILE A N 1
ATOM 711 C CA . ILE A 1 87 ? -2.486 1.392 -9.027 1.00 90.88 87 ILE A CA 1
ATOM 712 C C . ILE A 1 87 ? -2.866 0.195 -9.922 1.00 90.88 87 ILE A C 1
ATOM 714 O O . ILE A 1 87 ? -2.371 -0.907 -9.724 1.00 90.88 87 ILE A O 1
ATOM 718 N N . ALA A 1 88 ? -3.693 0.416 -10.949 1.00 90.62 88 ALA A N 1
ATOM 719 C CA . ALA A 1 88 ? -4.106 -0.627 -11.894 1.00 90.62 88 ALA A CA 1
ATOM 720 C C . ALA A 1 88 ? -2.974 -1.146 -12.803 1.00 90.62 88 ALA A C 1
ATOM 722 O O . ALA A 1 88 ? -3.135 -2.182 -13.445 1.00 90.62 88 ALA A O 1
ATOM 723 N N . ASP A 1 89 ? -1.855 -0.422 -12.886 1.00 92.69 89 ASP A N 1
ATOM 724 C CA . ASP A 1 89 ? -0.692 -0.800 -13.687 1.00 92.69 89 ASP A CA 1
ATOM 725 C C . ASP A 1 89 ? 0.368 -1.551 -12.861 1.00 92.69 89 ASP A C 1
ATOM 727 O O . ASP A 1 89 ? 1.383 -1.963 -13.419 1.00 92.69 89 ASP A O 1
ATOM 731 N N . ILE A 1 90 ? 0.151 -1.761 -11.557 1.00 91.75 90 ILE A N 1
ATOM 732 C CA . ILE A 1 90 ? 1.011 -2.609 -10.723 1.00 91.75 90 ILE A CA 1
ATOM 733 C C . ILE A 1 90 ? 0.675 -4.071 -11.026 1.00 91.75 90 ILE A C 1
ATOM 735 O O . ILE A 1 90 ? -0.460 -4.515 -10.849 1.00 91.75 90 ILE A O 1
ATOM 739 N N . CYS A 1 91 ? 1.661 -4.830 -11.497 1.00 85.38 91 CYS A N 1
ATOM 740 C CA . CYS A 1 91 ? 1.491 -6.249 -11.763 1.00 85.38 91 CYS A CA 1
ATOM 741 C C . CYS A 1 91 ? 1.662 -7.032 -10.462 1.00 85.38 91 CYS A C 1
ATOM 743 O O . CYS A 1 91 ? 2.774 -7.117 -9.943 1.00 85.38 91 CYS A O 1
ATOM 745 N N . ALA A 1 92 ? 0.592 -7.673 -9.989 1.00 70.19 92 ALA A N 1
ATOM 746 C CA . ALA A 1 92 ? 0.748 -8.776 -9.049 1.00 70.19 92 ALA A CA 1
ATOM 747 C C . ALA A 1 92 ? 1.561 -9.897 -9.737 1.00 70.19 92 ALA A C 1
ATOM 749 O O . ALA A 1 92 ? 1.361 -10.143 -10.936 1.00 70.19 92 ALA A O 1
ATOM 750 N N . PRO A 1 93 ? 2.493 -10.563 -9.039 1.00 64.38 93 PRO A N 1
ATOM 751 C CA . PRO A 1 93 ? 3.272 -11.651 -9.611 1.00 64.38 93 PRO A CA 1
ATOM 752 C C . PRO A 1 93 ? 2.342 -12.748 -10.151 1.00 64.38 93 PRO A C 1
ATOM 754 O O . PRO A 1 93 ? 1.493 -13.294 -9.452 1.00 64.38 93 PRO A O 1
ATOM 757 N N . THR A 1 94 ? 2.500 -13.079 -11.435 1.00 57.12 94 THR A N 1
ATOM 758 C CA . THR A 1 94 ? 1.675 -14.080 -12.136 1.00 57.12 94 THR A CA 1
ATOM 759 C C . THR A 1 94 ? 1.881 -15.492 -11.591 1.00 57.12 94 THR A C 1
ATOM 761 O O . THR A 1 94 ? 1.023 -16.358 -11.745 1.00 57.12 94 THR A O 1
ATOM 764 N N . VAL A 1 95 ? 3.032 -15.731 -10.963 1.00 59.12 95 VAL A N 1
ATOM 765 C CA . VAL A 1 95 ? 3.371 -16.995 -10.322 1.00 59.12 95 VAL A CA 1
ATOM 766 C C . VAL A 1 95 ? 3.301 -16.767 -8.821 1.00 59.12 95 VAL A C 1
ATOM 768 O O . VAL A 1 95 ? 4.147 -16.068 -8.269 1.00 59.12 95 VAL A O 1
ATOM 771 N N . LYS A 1 96 ? 2.305 -17.376 -8.172 1.00 59.78 96 LYS A N 1
ATOM 772 C CA . LYS A 1 96 ? 2.189 -17.456 -6.712 1.00 59.78 96 LYS A CA 1
ATOM 773 C C . LYS A 1 96 ? 3.278 -18.369 -6.150 1.00 59.78 96 LYS A C 1
ATOM 775 O O . LYS A 1 96 ? 2.972 -19.441 -5.642 1.00 59.78 96 LYS A O 1
ATOM 780 N N . LYS A 1 97 ? 4.545 -17.989 -6.286 1.00 63.50 97 LYS A N 1
ATOM 781 C CA . LYS A 1 97 ? 5.554 -18.515 -5.378 1.00 63.50 97 LYS A CA 1
ATOM 782 C C . LYS A 1 97 ? 5.509 -17.624 -4.164 1.00 63.50 97 LYS A C 1
ATOM 784 O O . LYS A 1 97 ? 5.831 -16.443 -4.266 1.00 63.50 97 LYS A O 1
ATOM 789 N N . SER A 1 98 ? 5.042 -18.169 -3.048 1.00 70.62 98 SER A N 1
ATOM 790 C CA . SER A 1 98 ? 5.098 -17.445 -1.783 1.00 70.62 98 SER A CA 1
ATOM 791 C C . SER A 1 98 ? 6.537 -16.977 -1.523 1.00 70.62 98 SER A C 1
ATOM 793 O O . SER A 1 98 ? 7.490 -17.629 -1.960 1.00 70.62 98 SER A O 1
ATOM 795 N N . GLY A 1 99 ? 6.731 -15.872 -0.795 1.00 72.50 99 GLY A N 1
ATOM 796 C CA . GLY A 1 99 ? 8.086 -15.431 -0.423 1.00 72.50 99 GLY A CA 1
ATOM 797 C C . GLY A 1 99 ? 8.920 -16.558 0.212 1.00 72.50 99 GLY A C 1
ATOM 798 O O . GLY A 1 99 ? 10.121 -16.659 -0.021 1.00 72.50 99 GLY A O 1
ATOM 799 N N . LEU A 1 100 ? 8.260 -17.485 0.916 1.00 78.12 100 LEU A N 1
ATOM 800 C CA . LEU A 1 100 ? 8.875 -18.687 1.473 1.00 78.12 100 LEU A CA 1
ATOM 801 C C . LEU A 1 100 ? 9.422 -19.639 0.398 1.00 78.12 100 LEU A C 1
ATOM 803 O O . LEU A 1 100 ? 10.531 -20.146 0.533 1.00 78.12 100 LEU A O 1
ATOM 807 N N . GLU A 1 101 ? 8.679 -19.874 -0.682 1.00 82.12 101 GLU A N 1
ATOM 808 C CA . GLU A 1 101 ? 9.152 -20.686 -1.807 1.00 82.12 101 GLU A CA 1
ATOM 809 C C . GLU A 1 101 ? 10.351 -20.052 -2.503 1.00 82.12 101 GLU A C 1
ATOM 811 O O . GLU A 1 101 ? 11.260 -20.775 -2.912 1.00 82.12 101 GLU A O 1
ATOM 816 N N . TYR A 1 102 ? 10.373 -18.719 -2.615 1.00 78.81 102 TYR A N 1
ATOM 817 C CA . TYR A 1 102 ? 11.538 -18.010 -3.135 1.00 78.81 102 TYR A CA 1
ATOM 818 C C . TYR A 1 102 ? 12.757 -18.250 -2.238 1.00 78.81 102 TYR A C 1
ATOM 820 O O . TYR A 1 102 ? 13.771 -18.735 -2.735 1.00 78.81 102 TYR A O 1
ATOM 828 N N . MET A 1 103 ? 12.630 -18.035 -0.924 1.00 80.94 103 MET A N 1
ATOM 829 C CA . MET A 1 103 ? 13.714 -18.282 0.038 1.00 80.94 103 MET A CA 1
ATOM 830 C C . MET A 1 103 ? 14.213 -19.728 -0.016 1.00 80.94 103 MET A C 1
ATOM 832 O O . MET A 1 103 ? 15.412 -19.961 -0.103 1.00 80.94 103 MET A O 1
ATOM 836 N N . ILE A 1 104 ? 13.303 -20.709 -0.024 1.00 86.38 104 ILE A N 1
ATOM 837 C CA . ILE A 1 104 ? 13.660 -22.130 -0.126 1.00 86.38 104 ILE A CA 1
ATOM 838 C C . ILE A 1 104 ? 14.381 -22.410 -1.447 1.00 86.38 104 ILE A C 1
ATOM 840 O O . ILE A 1 104 ? 15.332 -23.188 -1.474 1.00 86.38 104 ILE A O 1
ATOM 844 N N . SER A 1 105 ? 13.939 -21.807 -2.552 1.00 84.19 105 SER A N 1
ATOM 845 C CA . SER A 1 105 ? 14.592 -21.986 -3.850 1.00 84.19 105 SER A CA 1
ATOM 846 C C . SER A 1 105 ? 15.979 -21.348 -3.898 1.00 84.19 105 SER A C 1
ATOM 848 O O . SER A 1 105 ? 16.901 -21.955 -4.433 1.00 84.19 105 SER A O 1
ATOM 850 N N . GLU A 1 106 ? 16.150 -20.173 -3.294 1.00 83.31 106 GLU A N 1
ATOM 851 C CA . GLU A 1 106 ? 17.440 -19.498 -3.205 1.00 83.31 106 GLU A CA 1
ATOM 852 C C . GLU A 1 106 ? 18.408 -20.295 -2.327 1.00 83.31 106 GLU A C 1
ATOM 854 O O . GLU A 1 106 ? 19.551 -20.520 -2.715 1.00 83.31 106 GLU A O 1
ATOM 859 N N . GLU A 1 107 ? 17.933 -20.819 -1.198 1.00 84.19 107 GLU A N 1
ATOM 860 C CA . GLU A 1 107 ? 18.744 -21.629 -0.292 1.00 84.19 107 GLU A CA 1
ATOM 861 C C . GLU A 1 107 ? 19.143 -22.972 -0.921 1.00 84.19 107 GLU A C 1
ATOM 863 O O . GLU A 1 107 ? 20.289 -23.403 -0.807 1.00 84.19 107 GLU A O 1
ATOM 868 N N . LYS A 1 108 ? 18.239 -23.602 -1.686 1.00 87.00 108 LYS A N 1
ATOM 869 C CA . LYS A 1 108 ? 18.565 -24.775 -2.516 1.00 87.00 108 LYS A CA 1
ATOM 870 C C . LYS A 1 108 ? 19.618 -24.465 -3.578 1.00 87.00 108 LYS A C 1
ATOM 872 O O . LYS A 1 108 ? 20.443 -25.327 -3.873 1.00 87.00 108 LYS A O 1
ATOM 877 N N . ASN A 1 109 ? 19.596 -23.262 -4.152 1.00 87.25 109 ASN A N 1
ATOM 878 C CA . ASN A 1 109 ? 20.597 -22.833 -5.129 1.00 87.25 109 ASN A CA 1
ATOM 879 C C . ASN A 1 109 ? 21.956 -22.562 -4.467 1.00 87.25 109 ASN A C 1
ATOM 881 O O . ASN A 1 109 ? 22.981 -22.890 -5.056 1.00 87.25 109 ASN A O 1
ATOM 885 N N . ARG A 1 110 ? 21.977 -22.008 -3.247 1.00 83.75 110 ARG A N 1
ATOM 886 C CA . ARG A 1 110 ? 23.207 -21.770 -2.470 1.00 83.75 110 ARG A CA 1
ATOM 887 C C . ARG A 1 110 ? 23.871 -23.065 -2.013 1.00 83.75 110 ARG A C 1
ATOM 889 O O . ARG A 1 110 ? 25.091 -23.168 -2.070 1.00 83.75 110 ARG A O 1
ATOM 896 N N . HIS A 1 111 ? 23.076 -24.043 -1.581 1.00 78.62 111 HIS A N 1
ATOM 897 C CA . HIS A 1 111 ? 23.579 -25.328 -1.087 1.00 78.62 111 HIS A CA 1
ATOM 898 C C . HIS A 1 111 ? 23.698 -26.416 -2.159 1.00 78.62 111 HIS A C 1
ATOM 900 O O . HIS A 1 111 ? 24.174 -27.495 -1.840 1.00 78.62 111 HIS A O 1
ATOM 906 N N . GLY A 1 112 ? 23.294 -26.143 -3.405 1.00 60.03 112 GLY A N 1
ATOM 907 C CA . GLY A 1 112 ? 23.416 -27.056 -4.541 1.00 60.03 112 GLY A CA 1
ATOM 908 C C . GLY A 1 112 ? 22.713 -28.400 -4.333 1.00 60.03 112 GLY A C 1
ATOM 909 O O . GLY A 1 112 ? 23.323 -29.328 -3.845 1.00 60.03 112 GLY A O 1
ATOM 910 N N . ALA A 1 113 ? 21.449 -28.536 -4.748 1.00 57.50 113 ALA A N 1
ATOM 911 C CA . ALA A 1 113 ? 20.762 -29.820 -5.011 1.00 57.50 113 ALA A CA 1
ATOM 912 C C . ALA A 1 113 ? 20.806 -30.966 -3.951 1.00 57.50 113 ALA A C 1
ATOM 914 O O . ALA A 1 113 ? 20.251 -32.026 -4.227 1.00 57.50 113 ALA A O 1
ATOM 915 N N . ASP A 1 114 ? 21.330 -30.770 -2.738 1.00 51.56 114 ASP A N 1
ATOM 916 C CA . ASP A 1 114 ? 21.521 -31.849 -1.746 1.00 51.56 114 ASP A CA 1
ATOM 917 C C . ASP A 1 114 ? 20.364 -32.020 -0.737 1.00 51.56 114 ASP A C 1
ATOM 919 O O . ASP A 1 114 ? 20.414 -32.865 0.150 1.00 51.56 114 ASP A O 1
ATOM 923 N N . PHE A 1 115 ? 19.247 -31.301 -0.897 1.00 51.81 115 PHE A N 1
ATOM 924 C CA . PHE A 1 115 ? 18.064 -31.419 -0.019 1.00 51.81 115 PHE A CA 1
ATOM 925 C C . PHE A 1 115 ? 16.998 -32.421 -0.516 1.00 51.81 115 PHE A C 1
ATOM 927 O O . PHE A 1 115 ? 15.795 -32.202 -0.348 1.00 51.81 115 PHE A O 1
ATOM 934 N N . SER A 1 116 ? 17.413 -33.517 -1.163 1.00 46.12 116 SER A N 1
ATOM 935 C CA . SER A 1 116 ? 16.501 -34.610 -1.560 1.00 46.12 116 SER A CA 1
ATOM 936 C C . SER A 1 116 ? 16.311 -35.704 -0.492 1.00 46.12 116 SER A C 1
ATOM 938 O O . SER A 1 116 ? 15.399 -36.517 -0.622 1.00 46.12 116 SER A O 1
ATOM 940 N N . CYS A 1 117 ? 17.048 -35.661 0.617 1.00 47.78 117 CYS A N 1
ATOM 941 C CA . CYS A 1 117 ? 16.771 -36.423 1.841 1.00 47.78 117 CYS A CA 1
ATOM 942 C C . CYS A 1 117 ? 16.397 -35.396 2.918 1.00 47.78 117 CYS A C 1
ATOM 944 O O . CYS A 1 117 ? 17.195 -34.520 3.205 1.00 47.78 117 CYS A O 1
ATOM 946 N N . GLU A 1 118 ? 15.162 -35.272 3.406 1.00 43.69 118 GLU A N 1
ATOM 947 C CA . GLU A 1 118 ? 14.801 -35.819 4.731 1.00 43.69 118 GLU A CA 1
ATOM 948 C C . GLU A 1 118 ? 13.306 -35.594 5.079 1.00 43.69 118 GLU A C 1
ATOM 950 O O . GLU A 1 118 ? 12.915 -35.609 6.242 1.00 43.69 118 GLU A O 1
ATOM 955 N N . LEU A 1 119 ? 12.419 -35.388 4.097 1.00 47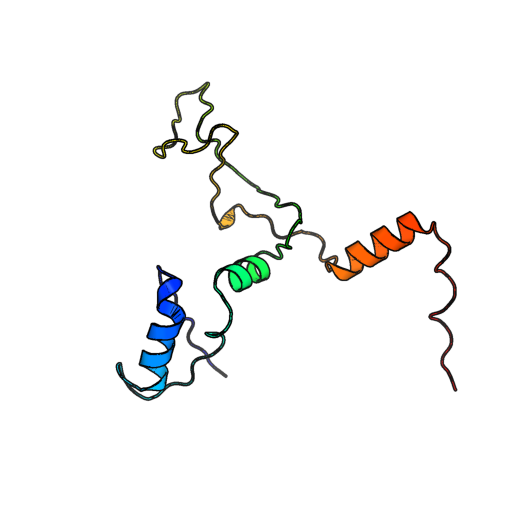.97 119 LEU A N 1
ATOM 956 C CA . LEU A 1 119 ? 10.976 -35.201 4.371 1.00 47.97 119 LEU A CA 1
ATOM 957 C C . LEU A 1 119 ? 10.079 -36.367 3.931 1.00 47.97 119 LEU A C 1
ATOM 959 O O . LEU A 1 119 ? 8.857 -36.247 3.953 1.00 47.97 119 LEU A O 1
ATOM 963 N N . SER A 1 120 ? 10.659 -37.526 3.604 1.00 44.09 120 SER A N 1
ATOM 964 C CA . SER A 1 120 ? 9.914 -38.770 3.361 1.00 44.09 120 SER A CA 1
ATOM 965 C C . SER A 1 120 ? 10.282 -39.857 4.373 1.00 44.09 120 SER A C 1
ATOM 967 O O . SER A 1 120 ? 10.886 -40.876 4.060 1.00 44.09 120 SER A O 1
ATOM 969 N N . SER A 1 121 ? 9.900 -39.663 5.631 1.00 39.81 121 SER A N 1
ATOM 970 C CA . SER A 1 121 ? 9.690 -40.794 6.538 1.00 39.81 121 SER A CA 1
ATOM 971 C C . SER A 1 121 ? 8.560 -40.458 7.508 1.00 39.81 121 SER A C 1
ATOM 973 O O . SER A 1 121 ? 8.715 -39.539 8.318 1.00 39.81 121 SER A O 1
ATOM 975 N N . PRO A 1 122 ? 7.415 -41.163 7.443 1.00 48.53 122 PRO A N 1
ATOM 976 C CA . PRO A 1 122 ? 6.449 -41.112 8.522 1.00 48.53 122 PRO A CA 1
ATOM 977 C C . PRO A 1 122 ? 7.109 -41.770 9.736 1.00 48.53 122 PRO A C 1
ATOM 979 O O . PRO A 1 122 ? 7.512 -42.932 9.675 1.00 48.53 122 PRO A O 1
ATOM 982 N N . ARG A 1 123 ? 7.265 -41.020 10.830 1.00 46.38 123 ARG A N 1
ATOM 983 C CA . ARG A 1 123 ? 7.552 -41.638 12.126 1.00 46.38 123 ARG A CA 1
ATOM 984 C C . ARG A 1 123 ? 6.289 -42.404 12.523 1.00 46.38 123 ARG A C 1
ATOM 986 O O . ARG A 1 123 ? 5.271 -41.769 12.795 1.00 46.38 123 ARG A O 1
ATOM 993 N N . ASN A 1 124 ? 6.363 -43.733 12.441 1.00 43.16 124 ASN A N 1
ATOM 994 C CA . ASN A 1 124 ? 5.417 -44.648 13.083 1.00 43.16 124 ASN A CA 1
ATOM 995 C C . ASN A 1 124 ? 5.447 -44.461 14.601 1.00 43.16 124 ASN A C 1
ATOM 997 O O . ASN A 1 124 ? 6.552 -44.184 15.126 1.00 43.16 124 ASN A O 1
#

Foldseek 3Di:
DDDDDDDDDDQVCLVVVQCCQCVQVPHDNDHDPPSVPRPVNVLCVVQVHDVVDDWDFQDKDWQPDDPDPDHDPDDDDDDDIDIDDDSVRTHRPPDPPDVVNVVVVVVCVVVPPPPPDDDPDDDD

Sequence (124 aa):
KTFIKIMYSNPTHNKSIAKVFEHGLVGEKSCVYESHIPYLLQFLINFDLYGLGDIKFKKAFMRSYNPSGFQSPLKKESYLIEYDCKIADICAPTVKKSGLEYMISEEKNRHGADFSCELSSPRN

Organism: Myxobolus squamalis (NCBI:txid59785)

pLDDT: mean 80.87, std 15.85, range [39.81, 96.06]